Protein AF-A0AAU9J517-F1 (afdb_monomer)

InterPro domains:
  IPR036322 WD40-repeat-containing domain superfamily [SSF50978] (49-122)

pLDDT: mean 72.36, std 15.67, range [30.58, 91.31]

Solvent-accessible surface area (backbone atoms only — not comparable to full-atom values): 8923 Å² total; per-residue (Å²): 136,83,75,75,85,63,65,44,84,40,79,25,89,90,44,43,68,63,50,52,57,45,59,71,50,56,83,64,65,87,54,75,50,82,43,82,55,88,95,42,50,28,46,38,53,46,80,50,96,59,36,39,39,34,32,21,59,66,9,34,38,35,40,29,56,82,54,58,68,50,27,45,36,35,75,72,45,85,22,38,55,77,49,73,52,70,38,97,86,49,64,37,33,34,41,34,30,78,63,36,39,38,38,32,31,32,67,86,79,67,46,74,78,45,78,43,80,51,94,67,67,67,70,62,54,45,57,53,47,48,67,64,73,59,51,58,69,75,57,54,55,49,52,53,56,54,53,57,59,69,73,68,80,121

Organism: NCBI:txid1481888

Sequence (154 aa):
MFRGLKYKIVPMNQIIDSIERQRKMLLNEDISGIFNFGDDKLHKVFQMQSWLFLTSYNGSILIIKEKPENGLKIESHRNLIIGIKGNSKDPIFVSFSCDRKIICWNADNGNIYMILNHIHDLLSMLKLLMAQILLPQSLQKVKESICEKKTLDH

Radius of gyration: 17.57 Å; Cα contacts (8 Å, |Δi|>4): 247; chains: 1; bounding box: 29×41×62 Å

Mean predicted aligned error: 11.6 Å

Structure (mmCIF, N/CA/C/O backbone):
data_AF-A0AAU9J517-F1
#
_entry.id   AF-A0AAU9J517-F1
#
loop_
_atom_site.group_PDB
_atom_site.id
_atom_site.type_symbol
_atom_site.label_atom_id
_atom_site.label_alt_id
_atom_site.label_comp_id
_atom_site.label_asym_id
_atom_site.label_entity_id
_atom_site.label_seq_id
_atom_site.pdbx_PDB_ins_code
_atom_site.Cartn_x
_atom_site.Cartn_y
_atom_site.Cartn_z
_atom_site.occupancy
_atom_site.B_iso_or_equiv
_atom_site.auth_seq_id
_atom_site.auth_comp_id
_atom_site.auth_asym_id
_atom_site.auth_atom_id
_atom_site.pdbx_PDB_model_num
ATOM 1 N N . MET A 1 1 ? -1.110 -15.157 -16.950 1.00 30.58 1 MET A N 1
ATOM 2 C CA . MET A 1 1 ? -2.077 -15.687 -15.963 1.00 30.58 1 MET A CA 1
ATOM 3 C C . MET A 1 1 ? -2.113 -14.722 -14.780 1.00 30.58 1 MET A C 1
ATOM 5 O O . MET A 1 1 ? -1.197 -14.728 -13.965 1.00 30.58 1 MET A O 1
ATOM 9 N N . PHE A 1 2 ? -3.066 -13.786 -14.759 1.00 31.92 2 PHE A N 1
ATOM 10 C CA . PHE A 1 2 ? -3.175 -12.802 -13.679 1.00 31.92 2 PHE A CA 1
ATOM 11 C C . PHE A 1 2 ? -3.821 -13.483 -12.471 1.00 31.92 2 PHE A C 1
ATOM 13 O O . PHE A 1 2 ? -4.964 -13.924 -12.545 1.00 31.92 2 PHE A O 1
ATOM 20 N N . ARG A 1 3 ? -3.069 -13.621 -11.373 1.00 39.00 3 ARG A N 1
ATOM 21 C CA . ARG A 1 3 ? -3.663 -13.949 -10.073 1.00 39.00 3 ARG A CA 1
ATOM 22 C C . ARG A 1 3 ? -4.615 -12.803 -9.739 1.00 39.00 3 ARG A C 1
ATOM 24 O O . ARG A 1 3 ? -4.183 -11.654 -9.776 1.00 39.00 3 ARG A O 1
ATOM 31 N N . GLY A 1 4 ? -5.887 -13.121 -9.494 1.00 44.72 4 GLY A N 1
ATOM 32 C CA . GLY A 1 4 ? -6.894 -12.139 -9.099 1.00 44.72 4 GLY A CA 1
ATOM 33 C C . GLY A 1 4 ? -6.350 -11.250 -7.987 1.00 44.72 4 GLY A C 1
ATOM 34 O O . GLY A 1 4 ? -5.692 -11.747 -7.070 1.00 44.72 4 GLY A O 1
ATOM 35 N N . LEU A 1 5 ? -6.556 -9.942 -8.126 1.00 49.66 5 LEU A N 1
ATOM 36 C CA . LEU A 1 5 ? -6.165 -8.956 -7.128 1.00 49.66 5 LEU A CA 1
ATOM 37 C C . LEU A 1 5 ? -6.727 -9.380 -5.772 1.00 49.66 5 LEU A C 1
ATOM 39 O O . LEU A 1 5 ? -7.940 -9.455 -5.588 1.00 49.66 5 LEU A O 1
ATOM 43 N N . LYS A 1 6 ? -5.835 -9.703 -4.836 1.00 66.31 6 LYS A N 1
ATOM 44 C CA . LYS A 1 6 ? -6.205 -10.010 -3.460 1.00 66.31 6 LYS A CA 1
ATOM 45 C C . LYS A 1 6 ? -6.208 -8.702 -2.695 1.00 66.31 6 LYS A C 1
ATOM 47 O O . LYS A 1 6 ? -5.167 -8.253 -2.222 1.00 66.31 6 LYS A O 1
ATOM 52 N N . TYR A 1 7 ? -7.374 -8.079 -2.613 1.00 69.12 7 TYR A N 1
ATOM 53 C CA . TYR A 1 7 ? -7.605 -7.062 -1.605 1.00 69.12 7 TYR A CA 1
ATOM 54 C C . TYR A 1 7 ? -8.374 -7.671 -0.437 1.00 69.12 7 TYR A C 1
ATOM 56 O O . TYR A 1 7 ? -9.178 -8.591 -0.605 1.00 69.12 7 TYR A O 1
ATOM 64 N N . LYS A 1 8 ? -8.094 -7.184 0.767 1.00 78.69 8 LYS A N 1
ATOM 65 C CA . LYS A 1 8 ? -8.772 -7.617 1.989 1.00 78.69 8 LYS A CA 1
ATOM 66 C C . LYS A 1 8 ? -9.174 -6.384 2.782 1.00 78.69 8 LYS A C 1
ATOM 68 O O . LYS A 1 8 ? -8.346 -5.504 3.009 1.00 78.69 8 LYS A O 1
ATOM 73 N N . ILE A 1 9 ? -10.432 -6.340 3.212 1.00 76.44 9 ILE A N 1
ATOM 74 C CA . ILE A 1 9 ? -10.887 -5.375 4.215 1.00 76.44 9 ILE A CA 1
ATOM 75 C C . ILE A 1 9 ? -10.365 -5.853 5.568 1.00 76.44 9 ILE A C 1
ATOM 77 O O . ILE A 1 9 ? -10.535 -7.026 5.917 1.00 76.44 9 ILE A O 1
ATOM 81 N N . VAL A 1 10 ? -9.694 -4.973 6.305 1.00 70.69 10 VAL A N 1
ATOM 82 C CA . VAL A 1 10 ? -9.062 -5.324 7.577 1.00 70.69 10 VAL A CA 1
ATOM 83 C C . VAL A 1 10 ? -9.544 -4.378 8.685 1.00 70.69 10 VAL A C 1
ATOM 85 O O . VAL A 1 10 ? -9.491 -3.161 8.489 1.00 70.69 10 VAL A O 1
ATOM 88 N N . PRO A 1 11 ? -10.000 -4.911 9.837 1.00 71.50 11 PRO A N 1
ATOM 89 C CA . PRO A 1 11 ? -10.345 -4.098 10.999 1.00 71.50 11 PRO A CA 1
ATOM 90 C C . PRO A 1 11 ? -9.078 -3.494 11.615 1.00 71.50 11 PRO A C 1
ATOM 92 O O . PRO A 1 11 ? -8.047 -4.160 11.716 1.00 71.50 11 PRO A O 1
ATOM 95 N N . MET A 1 12 ? -9.146 -2.231 12.034 1.00 72.75 12 MET A N 1
ATOM 96 C CA . MET A 1 12 ? -7.947 -1.470 12.425 1.00 72.75 12 MET A CA 1
ATOM 97 C C . MET A 1 12 ? -7.785 -1.284 13.934 1.00 72.75 12 MET A C 1
ATOM 99 O O . MET A 1 12 ? -6.881 -0.575 14.366 1.00 72.75 12 MET A O 1
ATOM 103 N N . ASN A 1 13 ? -8.628 -1.919 14.743 1.00 71.56 13 ASN A N 1
ATOM 104 C CA . ASN A 1 13 ? -8.637 -1.833 16.207 1.00 71.56 13 ASN A CA 1
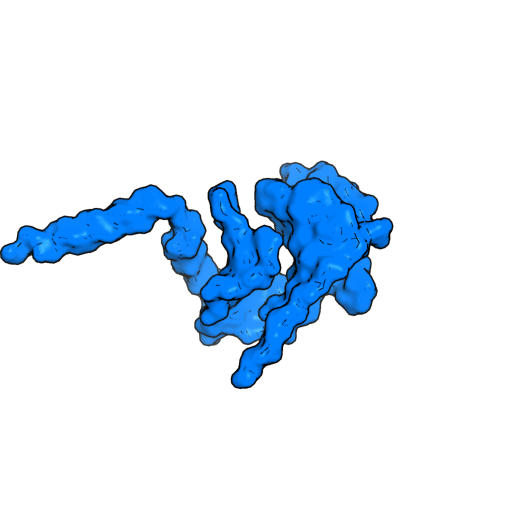ATOM 105 C C . ASN A 1 13 ? -7.254 -1.948 16.890 1.00 71.56 13 ASN A C 1
ATOM 107 O O . ASN A 1 13 ? -7.090 -1.419 17.981 1.00 71.56 13 ASN A O 1
ATOM 111 N N . GLN A 1 14 ? -6.257 -2.582 16.261 1.00 63.47 14 GLN A N 1
ATOM 112 C CA .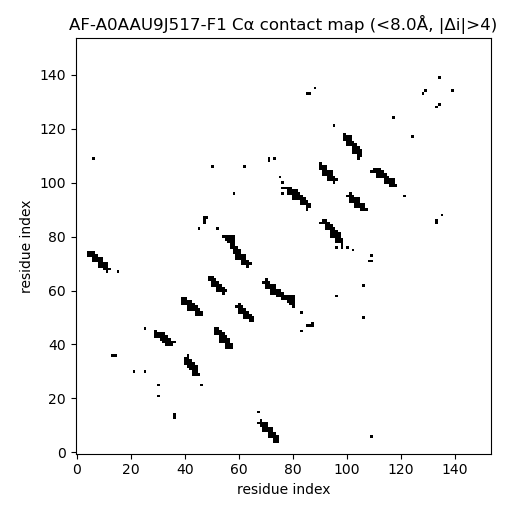 GLN A 1 14 ? -4.887 -2.691 16.789 1.00 63.47 14 GLN A CA 1
ATOM 113 C C . GLN A 1 14 ? -3.932 -1.541 16.404 1.00 63.47 14 GLN A C 1
ATOM 115 O O . GLN A 1 14 ? -2.871 -1.422 17.009 1.00 63.47 14 GLN A O 1
ATOM 120 N N . ILE A 1 15 ? -4.262 -0.711 15.406 1.00 69.94 15 ILE A N 1
ATOM 121 C CA . ILE A 1 15 ? -3.358 0.338 14.878 1.00 69.94 15 ILE A CA 1
ATOM 122 C C . ILE A 1 15 ? -3.992 1.732 14.902 1.00 69.94 15 ILE A C 1
ATOM 124 O O . ILE A 1 15 ? -3.275 2.717 14.750 1.00 69.94 15 ILE A O 1
ATOM 128 N N . ILE A 1 16 ? -5.303 1.851 15.145 1.00 73.44 16 ILE A N 1
ATOM 129 C CA . ILE A 1 16 ? -6.008 3.144 15.218 1.00 73.44 16 ILE A CA 1
ATOM 130 C C . ILE A 1 16 ? -5.261 4.136 16.108 1.00 73.44 16 ILE A C 1
ATOM 132 O O . ILE A 1 16 ? -4.911 5.211 15.636 1.00 73.44 16 ILE A O 1
ATOM 136 N N . ASP A 1 17 ? -4.906 3.748 17.332 1.00 71.00 17 ASP A N 1
ATOM 137 C CA . ASP A 1 17 ? -4.233 4.648 18.272 1.00 71.00 17 ASP A CA 1
ATOM 138 C C . ASP A 1 17 ? -2.857 5.107 17.772 1.00 71.00 17 ASP A C 1
ATOM 140 O O . ASP A 1 17 ? -2.495 6.277 17.911 1.00 71.00 17 ASP A O 1
ATOM 144 N N . SER A 1 18 ? -2.074 4.205 17.172 1.00 70.12 18 SER A N 1
ATOM 145 C CA . SER A 1 18 ? -0.766 4.536 16.594 1.00 70.12 18 SER A CA 1
ATOM 146 C C . SER A 1 18 ? -0.909 5.455 15.383 1.00 70.12 18 SER A C 1
ATOM 148 O O . SER A 1 18 ? -0.176 6.438 15.271 1.00 70.12 18 SER A O 1
ATOM 150 N N . ILE A 1 19 ? -1.878 5.173 14.509 1.00 69.94 19 ILE A N 1
ATOM 151 C CA . ILE A 1 19 ? -2.188 5.985 13.331 1.00 69.94 19 ILE A CA 1
ATOM 152 C C . ILE A 1 19 ? -2.699 7.360 13.743 1.00 69.94 19 ILE A C 1
ATOM 154 O O . ILE A 1 19 ? -2.261 8.351 13.174 1.00 69.94 19 ILE A O 1
ATOM 158 N N . GLU A 1 20 ? -3.583 7.462 14.730 1.00 74.12 20 GLU A N 1
ATOM 159 C CA . GLU A 1 20 ? -4.132 8.739 15.185 1.00 74.12 20 GLU A CA 1
ATOM 160 C C . GLU A 1 20 ? -3.084 9.601 15.885 1.00 74.12 20 GLU A C 1
ATOM 162 O O . GLU A 1 20 ? -3.028 10.812 15.645 1.00 74.12 20 GLU A O 1
ATOM 167 N N . ARG A 1 21 ? -2.202 8.994 16.693 1.00 70.25 21 ARG A N 1
ATOM 168 C CA . ARG A 1 21 ? -1.031 9.695 17.244 1.00 70.25 21 ARG A CA 1
ATOM 169 C C . ARG A 1 21 ? -0.160 10.259 16.125 1.00 70.25 21 ARG A C 1
ATOM 171 O O . ARG A 1 21 ? 0.234 11.420 16.198 1.00 70.25 21 ARG A O 1
ATOM 178 N N . GLN A 1 22 ? 0.088 9.480 15.074 1.00 67.50 22 GLN A N 1
ATOM 179 C CA . GLN A 1 22 ? 0.882 9.941 13.935 1.00 67.50 22 GLN A CA 1
ATOM 180 C C . GLN A 1 22 ? 0.148 10.941 13.047 1.00 67.50 22 GLN A C 1
ATOM 182 O O . GLN A 1 22 ? 0.767 11.886 12.586 1.00 67.50 22 GLN A O 1
ATOM 187 N N . ARG A 1 23 ? -1.168 10.822 12.866 1.00 65.88 23 ARG A N 1
ATOM 188 C CA . ARG A 1 23 ? -2.000 11.792 12.137 1.00 65.88 23 ARG A CA 1
ATOM 189 C C . ARG A 1 23 ? -1.956 13.169 12.790 1.00 65.88 23 ARG A C 1
ATOM 191 O O . ARG A 1 23 ? -1.939 14.171 12.087 1.00 65.88 23 ARG A O 1
ATOM 198 N N . LYS A 1 24 ? -1.884 13.221 14.123 1.00 66.75 24 LYS A N 1
ATOM 199 C CA . LYS A 1 24 ? -1.651 14.470 14.866 1.00 66.75 24 LYS A CA 1
ATOM 200 C C . LYS A 1 24 ? -0.230 15.019 14.670 1.00 66.75 24 LYS A C 1
ATOM 202 O O . LYS A 1 24 ? -0.052 16.228 14.732 1.00 66.75 24 LYS A O 1
ATOM 207 N N . MET A 1 25 ? 0.757 14.156 14.413 1.00 63.50 25 MET A N 1
ATOM 208 C CA . MET A 1 25 ? 2.147 14.542 14.114 1.00 63.50 25 MET A CA 1
ATOM 209 C C . MET A 1 25 ? 2.382 14.898 12.633 1.00 63.50 25 MET A C 1
ATOM 211 O O . MET A 1 25 ? 3.247 15.718 12.347 1.00 63.50 25 MET A O 1
ATOM 215 N N . LEU A 1 26 ? 1.582 14.352 11.708 1.00 55.00 26 LEU A N 1
ATOM 216 C CA . LEU A 1 26 ? 1.649 14.516 10.243 1.00 55.00 26 LEU A CA 1
ATOM 217 C C . LEU A 1 26 ? 1.388 15.952 9.744 1.00 55.00 26 LEU A C 1
ATOM 219 O O . LEU A 1 26 ? 1.441 16.203 8.544 1.00 55.00 26 LEU A O 1
ATOM 223 N N . LEU A 1 27 ? 1.162 16.912 10.646 1.00 54.53 27 LEU A N 1
ATOM 224 C CA . LEU A 1 27 ? 1.290 18.337 10.327 1.00 54.53 27 LEU A CA 1
ATOM 225 C C . 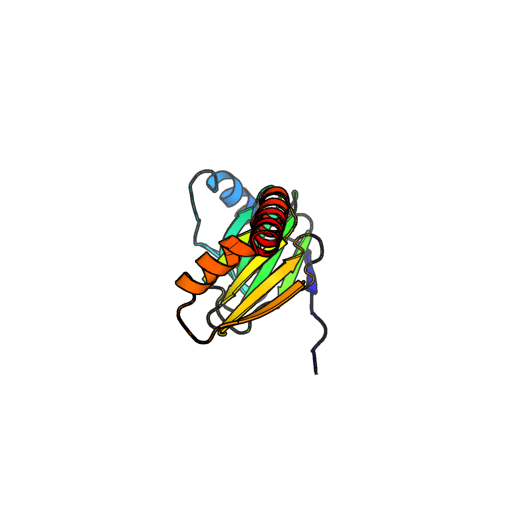LEU A 1 27 ? 2.745 18.734 10.000 1.00 54.53 27 LEU A C 1
ATOM 227 O O . LEU A 1 27 ? 2.942 19.764 9.364 1.00 54.53 27 LEU A O 1
ATOM 231 N N . ASN A 1 28 ? 3.735 17.908 10.366 1.00 43.62 28 ASN A N 1
ATOM 232 C CA . ASN A 1 28 ? 5.159 18.143 10.126 1.00 43.62 28 ASN A CA 1
ATOM 233 C C . ASN A 1 28 ? 5.823 16.924 9.440 1.00 43.62 28 ASN A C 1
ATOM 235 O O . ASN A 1 28 ? 6.335 16.046 10.123 1.00 43.62 28 ASN A O 1
ATOM 239 N N . GLU A 1 29 ? 5.817 16.911 8.101 1.00 52.12 29 GLU A N 1
ATOM 240 C CA . GLU A 1 29 ? 6.627 16.077 7.176 1.00 52.12 29 GLU A CA 1
ATOM 241 C C . GLU A 1 29 ? 6.614 14.528 7.309 1.00 52.12 29 GLU A C 1
ATOM 243 O O . GLU A 1 29 ? 6.081 13.948 8.249 1.00 52.12 29 GLU A O 1
ATOM 248 N N . ASP A 1 30 ? 7.141 13.846 6.273 1.00 54.09 30 ASP A N 1
ATOM 249 C CA . ASP A 1 30 ? 7.138 12.385 6.060 1.00 54.09 30 ASP A CA 1
ATOM 250 C C . ASP A 1 30 ? 7.653 11.608 7.288 1.00 54.09 30 ASP A C 1
ATOM 252 O O . ASP A 1 30 ? 8.855 11.534 7.554 1.00 54.09 30 ASP A O 1
ATOM 256 N N . ILE A 1 31 ? 6.745 10.956 8.017 1.00 57.53 31 ILE A N 1
ATOM 257 C CA . ILE A 1 31 ? 7.108 10.157 9.188 1.00 57.53 31 ILE A CA 1
ATOM 258 C C . ILE A 1 31 ? 7.450 8.732 8.743 1.00 57.53 31 ILE A C 1
ATOM 260 O O . ILE A 1 31 ? 6.586 7.936 8.365 1.00 57.53 31 ILE A O 1
ATOM 264 N N . SER A 1 32 ? 8.732 8.379 8.824 1.00 61.50 32 SER A N 1
ATOM 265 C CA . SER A 1 32 ? 9.173 6.985 8.767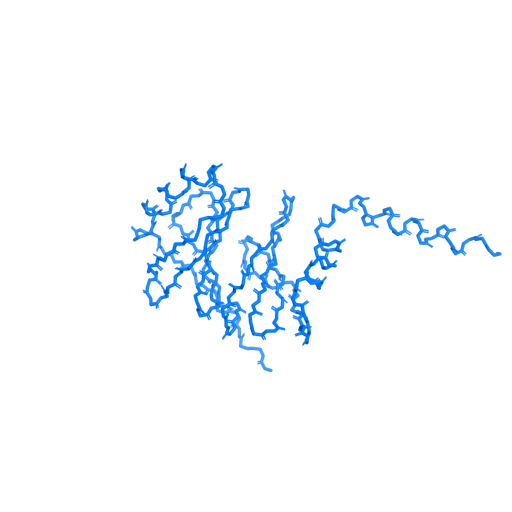 1.00 61.50 32 SER A CA 1
ATOM 266 C C . SER A 1 32 ? 8.997 6.333 10.139 1.00 61.50 32 SER A C 1
ATOM 268 O O . SER A 1 32 ? 9.509 6.840 11.138 1.00 61.50 32 SER A O 1
ATOM 270 N N . GLY A 1 33 ? 8.303 5.201 10.198 1.00 64.94 33 GLY A N 1
ATOM 271 C CA . GLY A 1 33 ? 8.038 4.471 11.435 1.00 64.94 33 GLY A CA 1
ATOM 272 C C . GLY A 1 33 ? 7.685 3.022 11.131 1.00 64.94 33 GLY A C 1
ATOM 273 O O . GLY A 1 33 ? 7.102 2.740 10.086 1.00 64.94 33 GLY A O 1
ATOM 274 N N . ILE A 1 34 ? 8.072 2.102 12.019 1.00 66.44 34 ILE A N 1
ATOM 275 C CA . ILE A 1 34 ? 7.772 0.678 11.857 1.00 66.44 34 ILE A CA 1
ATOM 276 C C . ILE A 1 34 ? 6.518 0.333 12.662 1.00 66.44 34 ILE A C 1
ATOM 278 O O . ILE A 1 34 ? 6.509 0.494 13.881 1.00 66.44 34 ILE A O 1
ATOM 282 N N . PHE A 1 35 ? 5.485 -0.182 11.993 1.00 69.56 35 PHE A N 1
ATOM 283 C CA . PHE A 1 35 ? 4.255 -0.667 12.628 1.00 69.56 35 PHE A CA 1
ATOM 284 C C . PHE A 1 35 ? 4.034 -2.126 12.272 1.00 69.56 35 PHE A C 1
ATOM 286 O O . PHE A 1 35 ? 4.199 -2.518 11.119 1.00 69.56 35 PHE A O 1
ATOM 293 N N . ASN A 1 36 ? 3.621 -2.924 13.247 1.00 71.12 36 ASN A N 1
ATOM 294 C CA . ASN A 1 36 ? 3.192 -4.290 12.984 1.00 71.12 36 ASN A CA 1
ATOM 295 C C . ASN A 1 36 ? 1.695 -4.279 12.656 1.00 71.12 36 ASN A C 1
ATOM 297 O O . ASN A 1 36 ? 0.912 -3.706 13.412 1.00 71.12 36 ASN A O 1
ATOM 301 N N . PHE A 1 37 ? 1.305 -4.910 11.550 1.00 66.94 37 PHE A N 1
ATOM 302 C CA . PHE A 1 37 ? -0.087 -5.091 11.141 1.00 66.94 37 PHE A CA 1
ATOM 303 C C . PHE A 1 37 ? -0.335 -6.518 10.669 1.00 66.94 37 PHE A C 1
ATOM 305 O O . PHE A 1 37 ? -0.025 -6.880 9.530 1.00 66.94 37 PHE A O 1
ATOM 312 N N . GLY A 1 38 ? -0.900 -7.339 11.556 1.00 73.81 38 GLY A N 1
ATOM 313 C CA . GLY A 1 38 ? -0.886 -8.787 11.362 1.00 73.81 38 GLY A CA 1
ATOM 314 C C . GLY A 1 38 ? 0.559 -9.268 11.213 1.00 73.81 38 GLY A C 1
ATOM 315 O O . GLY A 1 38 ? 1.405 -8.927 12.037 1.00 73.81 38 GLY A O 1
ATOM 316 N N . ASP A 1 39 ? 0.844 -9.981 10.125 1.00 75.12 39 ASP A N 1
ATOM 317 C CA . ASP A 1 39 ? 2.187 -10.488 9.807 1.00 75.12 39 ASP A CA 1
ATOM 318 C C . ASP A 1 39 ? 3.074 -9.472 9.059 1.00 75.12 39 ASP A C 1
ATOM 320 O O . ASP A 1 39 ? 4.251 -9.738 8.799 1.00 75.12 39 ASP A O 1
ATOM 324 N N . ASP A 1 40 ? 2.535 -8.302 8.699 1.00 76.62 40 ASP A N 1
ATOM 325 C CA . ASP A 1 40 ? 3.267 -7.297 7.931 1.00 76.62 40 ASP A CA 1
ATOM 326 C C . ASP A 1 40 ? 3.929 -6.253 8.827 1.00 76.62 40 ASP A C 1
ATOM 328 O O . ASP A 1 40 ? 3.348 -5.751 9.789 1.00 76.62 40 ASP A O 1
ATOM 332 N N . LYS A 1 41 ? 5.134 -5.846 8.425 1.00 83.38 41 LYS A N 1
ATOM 333 C CA . LYS A 1 41 ? 5.818 -4.668 8.962 1.00 83.38 41 LYS A CA 1
ATOM 334 C C . LYS A 1 41 ? 5.627 -3.502 8.001 1.00 83.38 41 LYS A C 1
ATOM 336 O O . LYS A 1 41 ? 6.197 -3.503 6.906 1.00 83.38 41 LYS A O 1
ATOM 341 N N . LEU A 1 42 ? 4.811 -2.537 8.407 1.00 83.56 42 LEU A N 1
ATOM 342 C CA . LEU A 1 42 ? 4.620 -1.251 7.743 1.00 83.56 42 LEU A CA 1
ATOM 343 C C . LEU A 1 42 ? 5.812 -0.343 8.064 1.00 83.56 42 LEU A C 1
ATOM 345 O O . LEU A 1 42 ? 6.292 -0.384 9.191 1.00 83.56 42 LEU A O 1
ATOM 349 N N . HIS A 1 43 ? 6.303 0.441 7.104 1.00 83.12 43 HIS A N 1
ATOM 350 C CA . HIS A 1 43 ? 7.546 1.223 7.244 1.00 83.12 43 HIS A CA 1
ATOM 351 C C . HIS A 1 43 ? 7.439 2.698 6.859 1.00 83.12 43 HIS A C 1
ATOM 353 O O . HIS A 1 43 ? 8.313 3.489 7.220 1.00 83.12 43 HIS A O 1
ATOM 359 N N . LYS A 1 44 ? 6.402 3.082 6.112 1.00 83.69 44 LYS A N 1
ATOM 360 C CA . LYS A 1 44 ? 6.134 4.481 5.758 1.00 83.69 44 LYS A CA 1
ATOM 361 C C . LYS A 1 44 ? 4.648 4.771 5.789 1.00 83.69 44 LYS A C 1
ATOM 363 O O . LYS A 1 44 ? 3.833 3.900 5.475 1.00 83.69 44 LYS A O 1
ATOM 368 N N . VAL A 1 45 ? 4.344 6.018 6.120 1.00 84.06 45 VAL A N 1
ATOM 369 C CA . VAL A 1 45 ? 3.001 6.582 6.125 1.00 84.06 45 VAL A CA 1
ATOM 370 C C . VAL A 1 45 ? 2.965 7.741 5.134 1.00 84.06 45 VAL A C 1
ATOM 372 O O . VAL A 1 45 ? 3.826 8.610 5.185 1.00 84.06 45 VAL A O 1
ATOM 375 N N . PHE A 1 46 ? 1.969 7.768 4.254 1.00 83.44 46 PHE A N 1
ATOM 376 C CA . PHE A 1 46 ? 1.722 8.881 3.339 1.00 83.44 46 PHE A CA 1
ATOM 377 C C . PHE A 1 46 ? 0.292 9.371 3.520 1.00 83.44 46 PHE A C 1
ATOM 379 O O . PHE A 1 46 ? -0.640 8.568 3.511 1.00 83.44 46 PHE A O 1
ATOM 386 N N . GLN A 1 47 ? 0.100 10.681 3.640 1.00 83.19 47 GLN A N 1
ATOM 387 C CA . GLN A 1 47 ? -1.231 11.277 3.677 1.00 83.19 47 GLN A CA 1
ATOM 388 C C . GLN A 1 47 ? -1.530 12.003 2.365 1.00 83.19 47 GLN A C 1
ATOM 390 O O . GLN A 1 47 ? -0.719 12.777 1.858 1.00 83.19 47 GLN A O 1
ATOM 395 N N . MET A 1 48 ? -2.727 11.780 1.833 1.00 81.06 48 MET A N 1
ATOM 396 C CA . MET A 1 48 ? -3.272 12.515 0.697 1.00 81.06 48 MET A CA 1
ATOM 397 C C . MET A 1 48 ? -4.723 12.853 1.006 1.00 81.06 48 MET A C 1
ATOM 399 O O . MET A 1 48 ? -5.564 11.964 1.019 1.00 81.06 48 MET A O 1
ATOM 403 N N . GLN A 1 49 ? -5.035 14.130 1.225 1.00 82.31 49 GLN A N 1
ATOM 404 C CA . GLN A 1 49 ? -6.392 14.567 1.573 1.00 82.31 49 GLN A CA 1
ATOM 405 C C . GLN A 1 49 ? -6.972 13.746 2.747 1.00 82.31 49 GLN A C 1
ATOM 407 O O . GLN A 1 49 ? -6.430 13.779 3.855 1.00 82.31 49 GLN A O 1
ATOM 412 N N . SER A 1 50 ? -8.055 13.005 2.495 1.00 83.94 50 SER A N 1
ATOM 413 C CA . SER A 1 50 ? -8.734 12.109 3.430 1.00 83.94 50 SER A CA 1
ATOM 414 C C . SER A 1 50 ? -8.166 10.687 3.462 1.00 83.94 50 SER A C 1
ATOM 416 O O . SER A 1 50 ? -8.632 9.887 4.271 1.00 83.94 50 SER A O 1
ATOM 418 N N . TRP A 1 51 ? -7.203 10.351 2.601 1.00 86.56 51 TRP A N 1
ATOM 419 C CA . TRP A 1 51 ? -6.578 9.033 2.542 1.00 86.56 51 TRP A CA 1
ATOM 420 C C . TRP A 1 51 ? -5.250 8.989 3.295 1.00 86.56 51 TRP A C 1
ATOM 422 O O . TRP A 1 51 ? -4.417 9.893 3.193 1.00 86.56 51 TRP A O 1
ATOM 432 N N . LEU A 1 52 ? -5.039 7.885 4.002 1.00 87.31 52 LEU A N 1
ATOM 433 C CA . LEU A 1 52 ? -3.762 7.488 4.571 1.00 87.31 52 LEU A CA 1
ATOM 434 C C . LEU A 1 52 ? -3.299 6.203 3.888 1.00 87.31 52 LEU A C 1
ATOM 436 O O . LEU A 1 52 ? -4.062 5.243 3.783 1.00 87.31 52 LEU A O 1
ATOM 440 N N . PHE A 1 53 ? -2.047 6.183 3.455 1.00 88.38 53 PHE A N 1
ATOM 441 C CA . PHE A 1 53 ? -1.399 5.026 2.861 1.00 88.38 53 PHE A CA 1
ATOM 442 C C . PHE A 1 53 ? -0.277 4.557 3.769 1.00 88.38 53 PHE A C 1
ATOM 444 O O . PHE A 1 53 ? 0.606 5.332 4.129 1.00 88.38 53 PHE A O 1
ATOM 451 N N . LEU A 1 54 ? -0.284 3.276 4.102 1.00 88.25 54 LEU A N 1
ATOM 452 C CA . LEU A 1 54 ? 0.771 2.634 4.867 1.00 88.25 54 LEU A CA 1
ATOM 453 C C . LEU A 1 54 ? 1.417 1.578 3.984 1.00 88.25 54 LEU A C 1
ATOM 455 O O . LEU A 1 54 ? 0.736 0.674 3.501 1.00 88.25 54 LEU A O 1
ATOM 459 N N . THR A 1 55 ? 2.718 1.688 3.750 1.00 90.00 55 THR A N 1
ATOM 460 C CA . THR A 1 55 ? 3.446 0.716 2.924 1.00 90.00 55 THR A CA 1
ATOM 461 C C . THR A 1 55 ? 4.180 -0.273 3.799 1.00 90.00 55 THR A C 1
ATOM 463 O O . THR A 1 55 ? 4.720 0.127 4.828 1.00 90.00 55 THR A O 1
ATOM 466 N N . SER A 1 56 ? 4.255 -1.530 3.372 1.00 89.19 56 SER A N 1
ATOM 467 C CA . SER A 1 56 ? 5.061 -2.558 4.029 1.00 89.19 56 SER A CA 1
ATOM 468 C C . SER A 1 56 ? 6.375 -2.845 3.305 1.00 89.19 56 SER A C 1
ATOM 470 O O . SER A 1 56 ? 6.534 -2.597 2.103 1.00 89.19 56 SER A O 1
ATOM 472 N N . TYR A 1 57 ? 7.299 -3.478 4.032 1.00 85.62 57 TYR A N 1
ATOM 473 C CA . TYR A 1 57 ? 8.546 -3.991 3.461 1.00 85.62 57 TYR A CA 1
ATOM 474 C C . TYR A 1 57 ? 8.324 -5.073 2.393 1.00 85.62 57 TYR A C 1
ATOM 476 O O . TYR A 1 57 ? 9.157 -5.227 1.504 1.00 85.62 57 TYR A O 1
ATOM 484 N N . ASN A 1 58 ? 7.207 -5.808 2.454 1.00 87.56 58 ASN A N 1
ATOM 485 C CA . ASN A 1 58 ? 6.893 -6.878 1.501 1.00 87.56 58 ASN A CA 1
ATOM 486 C C . ASN A 1 58 ? 6.105 -6.414 0.266 1.00 87.56 58 ASN A C 1
ATOM 488 O O . ASN A 1 58 ? 5.731 -7.247 -0.553 1.00 87.56 58 ASN A O 1
ATOM 492 N N . GLY A 1 59 ? 5.875 -5.107 0.112 1.00 89.38 59 GLY A N 1
ATOM 493 C CA . GLY A 1 59 ? 5.203 -4.562 -1.065 1.00 89.38 59 GLY A CA 1
ATOM 494 C C . GLY A 1 59 ? 3.676 -4.536 -0.980 1.00 89.38 59 GLY A C 1
ATOM 495 O O . GLY A 1 59 ? 3.000 -4.411 -2.000 1.00 89.38 59 GLY A O 1
ATOM 496 N N . SER A 1 60 ? 3.106 -4.617 0.216 1.00 90.75 60 SER A N 1
ATOM 497 C CA . SER A 1 60 ? 1.682 -4.363 0.445 1.00 90.75 60 SER A CA 1
ATOM 498 C C . SER A 1 60 ? 1.434 -2.882 0.738 1.00 90.75 60 SER A C 1
ATOM 500 O O . SER A 1 60 ? 2.302 -2.181 1.269 1.00 90.75 60 SER A O 1
ATOM 502 N N . ILE A 1 61 ? 0.235 -2.409 0.406 1.00 91.31 61 ILE A N 1
ATOM 503 C CA . ILE A 1 61 ? -0.246 -1.072 0.767 1.00 91.31 61 ILE A CA 1
ATOM 504 C C . ILE A 1 61 ? -1.542 -1.243 1.543 1.00 91.31 61 ILE A C 1
ATOM 506 O O . ILE A 1 61 ? -2.418 -2.007 1.146 1.00 91.31 61 ILE A O 1
ATOM 510 N N . LEU A 1 62 ? -1.668 -0.527 2.648 1.00 90.19 62 LEU A N 1
ATOM 511 C CA . LEU A 1 62 ? -2.907 -0.393 3.391 1.00 90.19 62 LEU A CA 1
ATOM 512 C C . LEU A 1 62 ? -3.438 1.024 3.188 1.00 90.19 62 LEU A C 1
ATOM 514 O O . LEU A 1 62 ? -2.744 1.994 3.484 1.00 90.19 62 LEU A O 1
ATOM 518 N N . ILE A 1 63 ? -4.650 1.124 2.654 1.00 89.38 63 ILE A N 1
ATOM 519 C CA . ILE A 1 63 ? -5.340 2.379 2.357 1.00 89.38 63 ILE A CA 1
ATOM 520 C C . ILE A 1 63 ? -6.435 2.587 3.399 1.00 89.38 63 ILE A C 1
ATOM 522 O O . ILE A 1 63 ? -7.215 1.676 3.673 1.00 89.38 63 ILE A O 1
ATOM 526 N N . ILE A 1 64 ? -6.515 3.783 3.966 1.00 87.12 64 ILE A N 1
ATOM 527 C CA . ILE A 1 64 ? -7.514 4.151 4.973 1.00 87.12 64 ILE A CA 1
ATOM 528 C C . ILE A 1 64 ? -8.145 5.471 4.550 1.00 87.12 64 ILE A C 1
ATOM 530 O O . ILE A 1 64 ? -7.413 6.407 4.243 1.00 87.12 64 ILE A O 1
ATOM 534 N N . LYS A 1 65 ? -9.476 5.571 4.553 1.00 85.19 65 LYS A N 1
ATOM 535 C CA . LYS A 1 65 ? -10.208 6.790 4.178 1.00 85.19 65 LYS A CA 1
ATOM 536 C C . LYS A 1 65 ? -10.960 7.353 5.383 1.00 85.19 65 LYS A C 1
ATOM 538 O O . LYS A 1 65 ? -11.748 6.639 5.986 1.00 85.19 65 LYS A O 1
ATOM 543 N N . GLU A 1 66 ? -10.736 8.631 5.693 1.00 74.75 66 GLU A N 1
ATOM 544 C CA . GLU A 1 66 ? -11.401 9.450 6.727 1.00 74.75 66 GLU A CA 1
ATOM 545 C C . GLU A 1 66 ? -11.310 8.924 8.167 1.00 74.75 66 GLU A C 1
ATOM 547 O O . GLU A 1 66 ? -10.628 9.544 8.997 1.00 74.75 66 GLU A O 1
ATOM 552 N N . LYS A 1 67 ? -11.994 7.807 8.454 1.00 64.75 67 LYS A N 1
ATOM 553 C CA . LYS A 1 67 ? -12.041 7.126 9.746 1.00 64.75 67 LYS A CA 1
ATOM 554 C C . LYS A 1 67 ? -11.436 5.728 9.627 1.00 64.75 67 LYS A C 1
ATOM 556 O O . LYS A 1 67 ? -11.797 4.972 8.727 1.00 64.75 67 LYS A O 1
ATOM 561 N N . PRO A 1 68 ? -10.550 5.342 10.550 1.00 63.41 68 PRO A N 1
ATOM 562 C CA . PRO A 1 68 ? -9.816 4.092 10.466 1.00 63.41 68 PRO A CA 1
ATOM 563 C C . PRO A 1 68 ? -10.658 2.874 10.858 1.00 63.41 68 PRO A C 1
ATOM 565 O O . PRO A 1 68 ? -10.109 1.898 11.315 1.00 63.41 68 PRO A O 1
ATOM 568 N N . GLU A 1 69 ? -11.978 2.876 10.711 1.00 69.62 69 GLU A N 1
ATOM 569 C CA . GLU A 1 69 ? -12.815 1.746 11.146 1.00 69.62 69 GLU A CA 1
ATOM 570 C C . GLU A 1 69 ? -12.469 0.479 10.349 1.00 69.62 69 GLU A C 1
ATOM 572 O O . GLU A 1 69 ? -12.363 -0.615 10.903 1.00 69.62 69 GLU A O 1
ATOM 577 N N . ASN A 1 70 ? -12.194 0.669 9.055 1.00 73.38 70 ASN A N 1
ATOM 578 C CA . ASN A 1 70 ? -11.775 -0.365 8.123 1.00 73.38 70 ASN A CA 1
ATOM 579 C C . ASN A 1 70 ? -10.688 0.171 7.183 1.00 73.38 70 ASN A C 1
ATOM 581 O O . ASN A 1 70 ? -10.787 1.289 6.674 1.00 73.38 70 ASN A O 1
ATOM 585 N N . GLY A 1 71 ? -9.664 -0.644 6.932 1.00 83.69 71 GLY A N 1
ATOM 586 C CA . GLY A 1 71 ? -8.636 -0.380 5.929 1.00 83.69 71 GLY A CA 1
ATOM 587 C C . GLY A 1 71 ? -8.730 -1.349 4.752 1.00 83.69 71 GLY A C 1
ATOM 588 O O . GLY A 1 71 ? -9.129 -2.505 4.908 1.00 83.69 71 GLY A O 1
ATOM 589 N N . LEU A 1 72 ? -8.335 -0.887 3.570 1.00 87.62 72 LEU A N 1
ATOM 590 C CA . LEU A 1 72 ? -8.190 -1.708 2.376 1.00 87.62 72 LEU A CA 1
ATOM 591 C C . LEU A 1 72 ? -6.726 -2.121 2.223 1.00 87.62 72 LEU A C 1
ATOM 593 O O . LEU A 1 72 ? -5.877 -1.302 1.872 1.00 87.62 72 LEU A O 1
ATOM 597 N N . LYS A 1 73 ? -6.423 -3.394 2.480 1.00 88.31 73 LYS A N 1
ATOM 598 C CA . LYS A 1 73 ? -5.097 -3.960 2.218 1.00 88.31 73 LYS A CA 1
ATOM 599 C C . LYS A 1 73 ? -5.032 -4.457 0.779 1.00 88.31 73 LYS A C 1
ATOM 601 O O . LYS A 1 73 ? -5.848 -5.295 0.397 1.00 88.31 73 LYS A O 1
ATOM 606 N N . ILE A 1 74 ? -4.040 -3.994 0.025 1.00 90.31 74 ILE A N 1
ATOM 607 C CA . ILE A 1 74 ? -3.738 -4.432 -1.340 1.00 90.31 74 ILE A CA 1
ATOM 608 C C . ILE A 1 74 ? -2.326 -5.027 -1.421 1.00 90.31 74 ILE A C 1
ATOM 610 O O . ILE A 1 74 ? -1.349 -4.439 -0.953 1.00 90.31 74 ILE A O 1
ATOM 614 N N . GLU A 1 75 ? -2.209 -6.202 -2.037 1.00 90.00 75 GLU A N 1
ATOM 615 C CA . GLU A 1 75 ? -0.919 -6.792 -2.413 1.00 90.00 75 GLU A CA 1
ATOM 616 C C . GLU A 1 75 ? -0.451 -6.152 -3.728 1.00 90.00 75 GLU A C 1
ATOM 618 O O . GLU A 1 75 ? -0.945 -6.489 -4.806 1.00 90.00 75 GLU A O 1
ATOM 623 N N . SER A 1 76 ? 0.461 -5.181 -3.638 1.00 86.44 76 SER A N 1
ATOM 624 C CA . SER A 1 76 ? 0.779 -4.294 -4.766 1.00 86.44 76 SER A CA 1
ATOM 625 C C . SER A 1 76 ? 2.054 -4.685 -5.517 1.00 86.44 76 SER A C 1
ATOM 627 O O . SER A 1 76 ? 2.048 -4.850 -6.736 1.00 86.44 76 SER A O 1
ATOM 629 N N . HIS A 1 77 ? 3.145 -4.879 -4.786 1.00 89.31 77 HIS A N 1
ATOM 630 C CA . HIS A 1 77 ? 4.493 -5.057 -5.303 1.00 89.31 77 HIS A CA 1
ATOM 631 C C . HIS A 1 77 ? 5.126 -6.314 -4.715 1.00 89.31 77 HIS A C 1
ATOM 633 O O . HIS A 1 77 ? 4.720 -6.807 -3.667 1.00 89.31 77 HIS A O 1
ATOM 639 N N . ARG A 1 78 ? 6.146 -6.844 -5.394 1.00 90.62 78 ARG A N 1
ATOM 640 C CA . ARG A 1 78 ? 6.911 -8.013 -4.913 1.00 90.62 78 ARG A CA 1
ATOM 641 C C . ARG A 1 78 ? 8.115 -7.635 -4.052 1.00 90.62 78 ARG A C 1
ATOM 643 O O . ARG A 1 78 ? 8.891 -8.508 -3.677 1.00 90.62 78 ARG A O 1
ATOM 650 N N . ASN A 1 79 ? 8.327 -6.343 -3.830 1.00 88.62 79 ASN A N 1
ATOM 651 C CA . ASN A 1 79 ? 9.477 -5.811 -3.116 1.00 88.62 79 ASN A CA 1
ATOM 652 C C . ASN A 1 79 ? 9.116 -4.470 -2.460 1.00 88.62 79 ASN A C 1
ATOM 654 O O . ASN A 1 79 ? 8.035 -3.917 -2.697 1.00 88.62 79 ASN A O 1
ATOM 658 N N . LEU A 1 80 ? 10.056 -3.935 -1.684 1.00 87.06 80 LEU A N 1
ATOM 659 C CA . LEU A 1 80 ? 9.962 -2.676 -0.963 1.00 87.06 80 LEU A CA 1
ATOM 660 C C . LEU A 1 80 ? 9.392 -1.551 -1.830 1.00 87.06 80 LEU A C 1
ATOM 662 O O . LEU A 1 80 ? 9.948 -1.206 -2.876 1.00 87.06 80 LEU A O 1
ATOM 666 N N . ILE A 1 81 ? 8.307 -0.949 -1.352 1.00 89.62 81 ILE A N 1
ATOM 667 C CA . ILE A 1 81 ? 7.755 0.270 -1.937 1.00 89.62 81 ILE A CA 1
ATOM 668 C C . ILE A 1 81 ? 8.638 1.431 -1.496 1.00 89.62 81 ILE A C 1
ATOM 670 O O . ILE A 1 81 ? 8.786 1.714 -0.302 1.00 89.62 81 ILE A O 1
ATOM 674 N N . ILE A 1 82 ? 9.246 2.087 -2.478 1.00 85.69 82 ILE A N 1
ATOM 675 C CA . ILE A 1 82 ? 10.126 3.232 -2.259 1.00 85.69 82 ILE A CA 1
ATOM 676 C C . ILE A 1 82 ? 9.285 4.468 -1.946 1.00 85.69 82 ILE A C 1
ATOM 678 O O . ILE A 1 82 ? 9.648 5.245 -1.055 1.00 85.69 82 ILE A O 1
ATOM 682 N N . GLY A 1 83 ? 8.143 4.622 -2.618 1.00 84.12 83 GLY A N 1
ATOM 683 C CA . GLY A 1 83 ? 7.223 5.710 -2.336 1.00 84.12 83 GLY A CA 1
ATOM 684 C C . GLY A 1 83 ? 5.856 5.576 -2.990 1.00 84.12 83 GLY A C 1
ATOM 685 O O . GLY A 1 83 ? 5.595 4.690 -3.811 1.00 84.12 83 GLY A O 1
ATOM 686 N N . ILE A 1 84 ? 4.989 6.495 -2.575 1.00 87.44 84 ILE A N 1
ATOM 687 C CA . ILE A 1 84 ? 3.641 6.690 -3.088 1.00 87.44 84 ILE A CA 1
ATOM 688 C C . ILE A 1 84 ? 3.483 8.162 -3.448 1.00 87.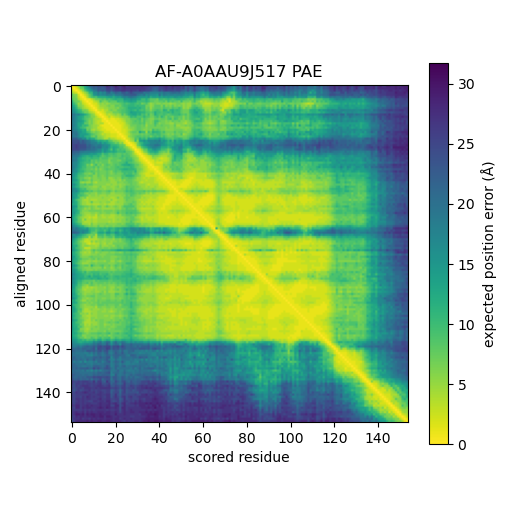44 84 ILE A C 1
ATOM 690 O O . ILE A 1 84 ? 3.962 9.046 -2.736 1.00 87.44 84 ILE A O 1
ATOM 694 N N . LYS A 1 85 ? 2.800 8.432 -4.557 1.00 86.19 85 LYS A N 1
ATOM 695 C CA . LYS A 1 85 ? 2.396 9.784 -4.927 1.00 86.19 85 LYS A CA 1
ATOM 696 C C . LYS A 1 85 ? 0.941 9.797 -5.354 1.00 86.19 85 LYS A C 1
ATOM 698 O O . LYS A 1 85 ? 0.524 8.991 -6.176 1.00 86.19 85 LYS A O 1
ATOM 703 N N . GLY A 1 86 ? 0.190 10.731 -4.805 1.00 84.25 86 GLY A N 1
ATOM 704 C CA . GLY A 1 86 ? -1.229 10.876 -5.056 1.00 84.25 86 GLY A CA 1
ATOM 705 C C . GLY A 1 86 ? -1.596 12.049 -5.962 1.00 84.25 86 GLY A C 1
ATOM 706 O O . GLY A 1 86 ? -0.839 13.018 -6.061 1.00 84.25 86 GLY A O 1
ATOM 707 N N . ASN A 1 87 ? -2.766 11.967 -6.593 1.00 81.75 87 ASN A N 1
ATOM 708 C CA . ASN A 1 87 ? -3.457 13.094 -7.210 1.00 81.75 87 ASN A CA 1
ATOM 709 C C . ASN A 1 87 ? -4.329 13.777 -6.148 1.00 81.75 87 ASN A C 1
ATOM 711 O O . ASN A 1 87 ? -5.133 13.132 -5.491 1.00 81.75 87 ASN A O 1
ATOM 715 N N . SER A 1 88 ? -4.189 15.090 -5.973 1.00 75.06 88 SER A N 1
ATOM 716 C CA . SER A 1 88 ? -4.981 15.844 -4.995 1.00 75.06 88 SER A CA 1
ATOM 717 C C . SER A 1 88 ? -6.402 16.180 -5.461 1.00 75.06 88 SER A C 1
ATOM 719 O O . SER A 1 88 ? -7.112 16.876 -4.747 1.00 75.06 88 SER A O 1
ATOM 721 N N . LYS A 1 89 ? -6.822 15.773 -6.661 1.00 77.38 89 LYS A N 1
ATOM 722 C CA . LYS A 1 89 ? -8.171 16.040 -7.191 1.00 77.38 89 LYS A CA 1
ATOM 723 C C . LYS A 1 89 ? -8.990 14.779 -7.414 1.00 77.38 89 LYS A C 1
ATOM 725 O O . LYS A 1 89 ? -10.201 14.811 -7.241 1.00 77.38 89 LYS A O 1
ATOM 730 N N . ASP A 1 90 ? -8.318 13.695 -7.770 1.00 82.88 90 ASP A N 1
ATOM 731 C CA . ASP A 1 90 ? -8.940 12.426 -8.122 1.00 82.88 90 ASP A CA 1
ATOM 732 C C . ASP A 1 90 ? -8.469 11.342 -7.148 1.00 82.88 90 ASP A C 1
ATOM 734 O O . ASP A 1 90 ? -7.339 11.427 -6.659 1.00 82.88 90 ASP A O 1
ATOM 738 N N . PRO A 1 91 ? -9.261 10.284 -6.901 1.00 87.06 91 PRO A N 1
ATOM 739 C CA . PRO A 1 91 ? -8.863 9.150 -6.069 1.00 87.06 91 PRO A CA 1
ATOM 740 C C . PRO A 1 91 ? -7.865 8.265 -6.830 1.00 87.06 91 PRO A C 1
ATOM 742 O O . PRO A 1 91 ? -8.089 7.075 -7.028 1.00 87.06 91 PRO A O 1
ATOM 745 N N . ILE A 1 92 ? -6.775 8.849 -7.323 1.00 88.00 92 ILE A N 1
ATOM 746 C CA . ILE A 1 92 ? -5.740 8.190 -8.109 1.00 88.00 92 ILE A CA 1
ATOM 747 C C . ILE A 1 92 ? -4.421 8.358 -7.381 1.00 88.00 92 ILE A C 1
ATOM 749 O O . ILE A 1 92 ? -4.031 9.466 -7.012 1.00 88.00 92 ILE A O 1
ATOM 753 N N . PHE A 1 93 ? -3.701 7.259 -7.217 1.00 88.94 93 PHE A N 1
ATOM 754 C CA . PHE A 1 93 ? -2.342 7.308 -6.706 1.00 88.94 93 PHE A CA 1
ATOM 755 C C . PHE A 1 93 ? -1.448 6.326 -7.444 1.00 88.94 93 PHE A C 1
ATOM 757 O O . PHE A 1 93 ? -1.897 5.376 -8.084 1.00 88.94 93 PHE A O 1
ATOM 764 N N . VAL A 1 94 ? -0.154 6.579 -7.346 1.00 90.00 94 VAL A N 1
ATOM 765 C CA . VAL A 1 94 ? 0.896 5.787 -7.955 1.00 90.00 94 VAL A CA 1
ATOM 766 C C . VAL A 1 94 ? 1.806 5.262 -6.858 1.00 90.00 94 VAL A C 1
ATOM 768 O O . VAL A 1 94 ? 2.250 6.025 -6.001 1.00 90.00 94 VAL A O 1
ATOM 771 N N . SER A 1 95 ? 2.111 3.971 -6.905 1.00 89.62 95 SER A N 1
ATOM 772 C CA . SER A 1 95 ? 3.136 3.338 -6.078 1.00 89.62 95 SER A CA 1
ATOM 773 C C . SER A 1 95 ? 4.310 2.892 -6.939 1.00 89.62 95 SER A C 1
ATOM 775 O O . SER A 1 95 ? 4.139 2.513 -8.101 1.00 89.62 95 SER A O 1
ATOM 777 N N . PHE A 1 96 ? 5.515 2.941 -6.378 1.00 88.31 96 PHE A N 1
ATOM 778 C CA . PHE A 1 96 ? 6.732 2.535 -7.073 1.00 88.31 96 PHE A CA 1
ATOM 779 C C . PHE A 1 96 ? 7.680 1.789 -6.139 1.00 88.31 96 PHE A C 1
ATOM 781 O O . PHE A 1 96 ? 7.854 2.153 -4.972 1.00 88.31 96 PHE A O 1
ATOM 788 N N . SER A 1 97 ? 8.280 0.718 -6.653 1.00 89.06 97 SER A N 1
ATOM 789 C CA . SER A 1 97 ? 8.983 -0.288 -5.852 1.00 89.06 97 SER A CA 1
ATOM 790 C C . SER A 1 97 ? 10.303 -0.719 -6.484 1.00 89.06 97 SER A C 1
ATOM 792 O O . SER A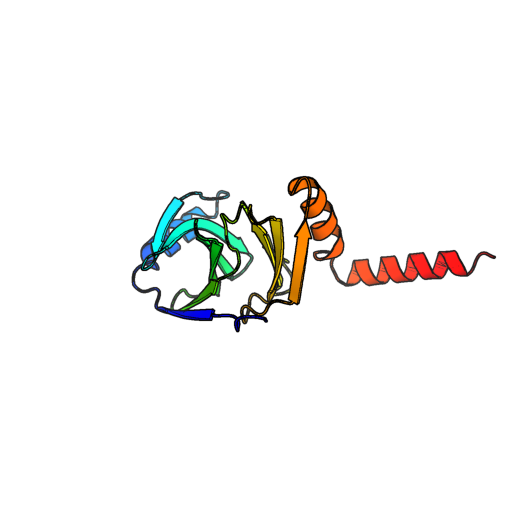 1 97 ? 10.502 -0.616 -7.696 1.00 89.06 97 SER A O 1
ATOM 794 N N . CYS A 1 98 ? 11.181 -1.284 -5.652 1.00 87.38 98 CYS A N 1
ATOM 795 C CA . CYS A 1 98 ? 12.384 -2.007 -6.073 1.00 87.38 98 CYS A CA 1
ATOM 796 C C . CYS A 1 98 ? 12.097 -3.207 -6.991 1.00 87.38 98 CYS A C 1
ATOM 798 O O . CYS A 1 98 ? 13.022 -3.750 -7.592 1.00 87.38 98 CYS A O 1
ATOM 800 N N . ASP A 1 99 ? 10.841 -3.651 -7.115 1.00 87.75 99 ASP A N 1
ATOM 801 C CA . ASP A 1 99 ? 10.454 -4.724 -8.039 1.00 87.75 99 ASP A CA 1
ATOM 802 C C . ASP A 1 99 ? 10.412 -4.294 -9.514 1.00 87.75 99 ASP A C 1
ATOM 804 O O . ASP A 1 99 ? 10.009 -5.084 -10.374 1.00 87.75 99 ASP A O 1
ATOM 808 N N . ARG A 1 100 ? 10.866 -3.068 -9.803 1.00 86.44 100 ARG A N 1
ATOM 809 C CA . ARG A 1 100 ? 10.905 -2.466 -11.135 1.00 86.44 100 ARG A CA 1
ATOM 810 C C . ARG A 1 100 ? 9.525 -2.189 -11.729 1.00 86.44 100 ARG A C 1
ATOM 812 O O . ARG A 1 100 ? 9.383 -2.062 -12.948 1.00 86.44 100 ARG A O 1
ATOM 819 N N . LYS A 1 101 ? 8.504 -2.043 -10.876 1.00 87.38 101 LYS A N 1
ATOM 820 C CA . LYS A 1 101 ? 7.159 -1.636 -11.289 1.00 87.38 101 LYS A CA 1
ATOM 821 C C . LYS A 1 101 ? 6.745 -0.298 -10.709 1.00 87.38 101 LYS A C 1
ATOM 823 O O . LYS A 1 101 ? 7.062 0.053 -9.573 1.00 87.38 101 LYS A O 1
ATOM 828 N N . ILE A 1 102 ? 5.982 0.416 -11.521 1.00 88.75 102 ILE A N 1
ATOM 829 C CA . ILE A 1 102 ? 5.151 1.538 -11.116 1.00 88.75 102 ILE A CA 1
ATOM 830 C C . ILE A 1 102 ? 3.709 1.110 -11.364 1.00 88.75 102 ILE A C 1
ATOM 832 O O . ILE A 1 102 ? 3.393 0.624 -12.452 1.00 88.75 102 ILE A O 1
ATOM 836 N N . ILE A 1 103 ? 2.844 1.245 -10.365 1.00 88.44 103 ILE A N 1
ATOM 837 C CA . ILE A 1 103 ? 1.442 0.845 -10.481 1.00 88.44 103 ILE A CA 1
ATOM 838 C C . ILE A 1 103 ? 0.564 2.046 -10.159 1.00 88.44 103 ILE A C 1
ATOM 840 O O . ILE A 1 103 ? 0.780 2.728 -9.160 1.00 88.44 103 ILE A O 1
ATOM 844 N N . CYS A 1 104 ? -0.396 2.311 -11.038 1.00 88.81 104 CYS A N 1
ATOM 845 C CA . CYS A 1 104 ? -1.413 3.337 -10.876 1.00 88.81 104 CYS A CA 1
ATOM 846 C C . CYS A 1 104 ? -2.707 2.688 -10.388 1.00 88.81 104 CYS A C 1
ATOM 848 O O . CYS A 1 104 ? -3.159 1.687 -10.955 1.00 88.81 104 CYS A O 1
ATOM 850 N N . TRP A 1 105 ? -3.301 3.276 -9.359 1.00 90.44 105 TRP A N 1
ATOM 851 C CA . TRP A 1 105 ? -4.401 2.711 -8.594 1.00 90.44 105 TRP A CA 1
ATOM 852 C C . TRP A 1 105 ? -5.551 3.696 -8.469 1.00 90.44 105 TRP A C 1
ATOM 854 O O . TRP A 1 105 ? -5.343 4.909 -8.436 1.00 90.44 105 TRP A O 1
ATOM 864 N N . ASN A 1 106 ? -6.749 3.156 -8.299 1.00 88.50 106 ASN A N 1
ATOM 865 C CA . ASN A 1 106 ? -7.877 3.865 -7.728 1.00 88.50 106 ASN A CA 1
ATOM 866 C C . ASN A 1 106 ? -7.846 3.715 -6.192 1.00 88.50 106 ASN A C 1
ATOM 868 O O . ASN A 1 106 ? -7.868 2.600 -5.675 1.00 88.50 106 ASN A O 1
ATOM 872 N N . ALA A 1 107 ? -7.792 4.827 -5.461 1.00 86.81 107 ALA A N 1
ATOM 873 C CA . ALA A 1 107 ? -7.738 4.867 -4.000 1.00 86.81 107 ALA A CA 1
ATOM 874 C C . ALA A 1 107 ? -9.045 4.436 -3.318 1.00 86.81 107 ALA A C 1
ATOM 876 O O . ALA A 1 107 ? -9.001 3.973 -2.181 1.00 86.81 107 ALA A O 1
ATOM 877 N N . ASP A 1 108 ? -10.196 4.586 -3.979 1.00 86.56 108 ASP A N 1
ATOM 878 C CA . ASP A 1 108 ? -11.501 4.258 -3.392 1.00 86.56 108 ASP A CA 1
ATOM 879 C C . ASP A 1 108 ? -11.758 2.751 -3.345 1.00 86.56 108 ASP A C 1
ATOM 881 O O . ASP A 1 108 ? -12.381 2.263 -2.406 1.00 86.56 108 ASP A O 1
ATOM 885 N N . ASN A 1 109 ? -11.291 2.006 -4.349 1.00 84.81 109 ASN A N 1
ATOM 886 C CA . ASN A 1 109 ? -11.576 0.572 -4.471 1.00 84.81 109 ASN A CA 1
ATOM 887 C C . ASN A 1 109 ? -10.327 -0.315 -4.605 1.00 84.81 109 ASN A C 1
ATOM 889 O O . ASN A 1 109 ? -10.453 -1.536 -4.621 1.00 84.81 109 ASN A O 1
ATOM 893 N N . GLY A 1 110 ? -9.128 0.267 -4.689 1.00 87.06 110 GLY A N 1
ATOM 894 C CA . GLY A 1 110 ? -7.872 -0.472 -4.830 1.00 87.06 110 GLY A CA 1
ATOM 895 C C . GLY A 1 110 ? -7.677 -1.130 -6.196 1.00 87.06 110 GLY A C 1
ATOM 896 O O . GLY A 1 110 ? -6.787 -1.968 -6.340 1.00 87.06 110 GLY A O 1
ATOM 897 N N . ASN A 1 111 ? -8.481 -0.781 -7.204 1.00 87.94 111 ASN A N 1
ATOM 898 C CA . ASN A 1 111 ? -8.317 -1.322 -8.549 1.00 87.94 111 ASN A CA 1
ATOM 899 C C . ASN A 1 111 ? -7.076 -0.740 -9.227 1.00 87.94 111 ASN A C 1
ATOM 901 O O . ASN A 1 111 ? -6.762 0.441 -9.088 1.00 87.94 111 ASN A O 1
ATOM 905 N N . ILE A 1 112 ? -6.399 -1.571 -10.015 1.00 88.56 112 ILE A N 1
ATOM 906 C CA . ILE A 1 112 ? -5.276 -1.147 -10.848 1.00 88.56 112 ILE A CA 1
ATOM 907 C C . ILE A 1 112 ? -5.816 -0.505 -12.125 1.00 88.56 112 ILE A C 1
ATOM 909 O O . ILE A 1 112 ? -6.535 -1.151 -12.884 1.00 88.56 112 ILE A O 1
ATOM 913 N N . TYR A 1 113 ? -5.399 0.728 -12.403 1.00 85.75 113 TYR A N 1
ATOM 914 C CA . TYR A 1 113 ? -5.588 1.349 -13.714 1.00 85.75 113 TYR A CA 1
ATOM 915 C C . TYR A 1 113 ? -4.512 0.917 -14.703 1.00 85.75 113 TYR A C 1
ATOM 917 O O . TYR A 1 113 ? -4.798 0.651 -15.867 1.00 85.75 113 TYR A O 1
ATOM 925 N N . MET A 1 114 ? -3.256 0.878 -14.250 1.00 83.81 114 MET A N 1
ATOM 926 C CA . MET A 1 114 ? -2.115 0.639 -15.128 1.00 83.81 114 MET A CA 1
ATOM 927 C C . MET A 1 114 ? -0.919 0.088 -14.356 1.00 83.81 114 MET A C 1
ATOM 929 O O . MET A 1 114 ? -0.665 0.488 -13.222 1.00 83.81 114 MET A O 1
ATOM 933 N N . ILE A 1 115 ? -0.150 -0.789 -15.003 1.00 86.44 115 ILE A N 1
ATOM 934 C CA . ILE A 1 115 ? 1.150 -1.270 -14.523 1.00 86.44 115 ILE A CA 1
ATOM 935 C C . ILE A 1 115 ? 2.199 -0.902 -15.564 1.00 86.44 115 ILE A C 1
ATOM 937 O O . ILE A 1 115 ? 2.060 -1.247 -16.736 1.00 86.44 115 ILE A O 1
ATOM 941 N N . LEU A 1 116 ? 3.266 -0.250 -15.122 1.00 83.19 116 LEU A N 1
ATOM 942 C CA . LEU A 1 116 ? 4.407 0.122 -15.945 1.00 83.19 116 LEU A CA 1
ATOM 943 C C . LEU A 1 116 ? 5.660 -0.560 -15.404 1.00 83.19 116 LEU A C 1
ATOM 945 O O . LEU A 1 116 ? 5.941 -0.506 -14.206 1.00 83.19 116 LEU A O 1
ATOM 949 N N . ASN A 1 117 ? 6.429 -1.186 -16.290 1.00 83.25 117 ASN A N 1
ATOM 950 C CA . ASN A 1 117 ? 7.751 -1.702 -15.949 1.00 83.25 117 ASN A CA 1
ATOM 951 C C . ASN A 1 117 ? 8.787 -0.612 -16.228 1.00 83.25 117 ASN A C 1
ATOM 953 O O . ASN A 1 117 ? 8.719 0.047 -17.265 1.00 83.25 117 ASN A O 1
ATOM 957 N N . HIS A 1 118 ? 9.760 -0.439 -15.340 1.00 68.56 118 HIS A N 1
ATOM 958 C CA . HIS A 1 118 ? 10.876 0.476 -15.565 1.00 68.56 118 HIS A CA 1
ATOM 959 C C . HIS A 1 118 ? 12.201 -0.271 -15.416 1.00 68.56 118 HIS A C 1
ATOM 961 O O . HIS A 1 118 ? 12.388 -1.073 -14.508 1.00 68.56 118 HIS A O 1
ATOM 967 N N . ILE A 1 119 ? 13.119 -0.038 -16.351 1.00 59.94 119 ILE A N 1
ATOM 968 C CA . ILE A 1 119 ? 14.390 -0.774 -16.434 1.00 59.94 119 ILE A CA 1
ATOM 969 C C . ILE A 1 119 ? 15.544 0.059 -15.846 1.00 59.94 119 ILE A C 1
ATOM 971 O O . ILE A 1 119 ? 16.537 -0.508 -15.403 1.00 59.94 119 ILE A O 1
ATOM 975 N N . HIS A 1 120 ? 15.379 1.385 -15.747 1.00 59.56 120 HIS A N 1
ATOM 976 C CA . HIS A 1 120 ? 16.375 2.324 -15.229 1.00 59.56 120 HIS A CA 1
ATOM 977 C C . HIS A 1 120 ? 15.757 3.446 -14.380 1.00 59.56 120 HIS A C 1
ATOM 979 O O . HIS A 1 120 ? 14.539 3.613 -14.348 1.00 59.56 120 HIS A O 1
ATOM 985 N N . ASP A 1 121 ? 16.652 4.146 -13.676 1.00 60.75 121 ASP A N 1
ATOM 986 C CA . ASP A 1 121 ? 16.483 5.177 -12.646 1.00 60.75 121 ASP A CA 1
ATOM 987 C C . ASP A 1 121 ? 15.039 5.649 -12.371 1.00 60.75 121 ASP A C 1
ATOM 989 O O . ASP A 1 121 ? 14.459 6.487 -13.073 1.00 60.75 121 ASP A O 1
ATOM 993 N N . LEU A 1 122 ? 14.473 5.090 -11.295 1.00 61.59 122 LEU A N 1
ATOM 994 C CA . LEU A 1 122 ? 13.119 5.329 -10.784 1.00 61.59 122 LEU A CA 1
ATOM 995 C C . LEU A 1 122 ? 12.769 6.815 -10.700 1.00 61.59 122 LEU A C 1
ATOM 997 O O . LEU A 1 122 ? 11.639 7.197 -10.998 1.00 61.59 122 LEU A O 1
ATOM 1001 N N . LEU A 1 123 ? 13.734 7.648 -10.305 1.00 58.19 123 LEU A N 1
ATOM 1002 C CA . LEU A 1 123 ? 13.519 9.051 -9.963 1.00 58.19 123 LEU A CA 1
ATOM 1003 C C . LEU A 1 123 ? 13.151 9.913 -11.182 1.00 58.19 123 LEU A C 1
ATOM 1005 O O . LEU A 1 123 ? 12.290 10.793 -11.099 1.00 58.19 123 LEU A O 1
ATOM 1009 N N . SER A 1 124 ? 13.792 9.649 -12.320 1.00 58.06 124 SER A N 1
ATOM 1010 C CA . SER A 1 124 ? 13.616 10.415 -13.560 1.00 58.06 124 SER A CA 1
ATOM 1011 C C . SER A 1 124 ? 12.319 10.035 -14.271 1.00 58.06 124 SER A C 1
ATOM 1013 O O . SER A 1 124 ? 11.571 10.909 -14.714 1.00 58.06 124 SER A O 1
ATOM 1015 N N . MET A 1 125 ? 11.995 8.738 -14.286 1.00 64.56 125 MET A N 1
ATOM 1016 C CA . MET A 1 125 ? 10.711 8.249 -14.790 1.00 64.56 125 MET A CA 1
ATOM 1017 C C . MET A 1 125 ? 9.547 8.710 -13.917 1.00 64.56 125 MET A C 1
ATOM 1019 O O . MET A 1 125 ? 8.509 9.082 -14.458 1.00 64.56 125 MET A O 1
ATOM 1023 N N . LEU A 1 126 ? 9.712 8.762 -12.589 1.00 63.75 126 LEU A N 1
ATOM 1024 C CA . LEU A 1 126 ? 8.660 9.277 -11.715 1.00 63.75 126 LEU A CA 1
ATOM 1025 C C . LEU A 1 126 ? 8.330 10.734 -12.009 1.00 63.75 126 LEU A C 1
ATOM 1027 O O . LEU A 1 126 ? 7.158 11.078 -12.095 1.00 63.75 126 LEU A O 1
ATOM 1031 N N . LYS A 1 127 ? 9.345 11.585 -12.198 1.00 61.25 127 LYS A N 1
ATOM 1032 C CA . LYS A 1 127 ? 9.136 12.996 -12.555 1.00 61.25 127 LYS A CA 1
ATOM 1033 C C . LYS A 1 127 ? 8.338 13.133 -13.853 1.00 61.25 127 LYS A C 1
ATOM 1035 O O . LYS A 1 127 ? 7.407 13.934 -13.907 1.00 61.25 127 LYS A O 1
ATOM 1040 N N . LEU A 1 128 ? 8.665 12.326 -14.865 1.00 60.00 128 LEU A N 1
ATOM 1041 C CA . LEU A 1 128 ? 7.978 12.340 -16.158 1.00 60.00 128 LEU A CA 1
ATOM 1042 C C . LEU A 1 128 ? 6.536 11.820 -16.050 1.00 60.00 128 LEU A C 1
ATOM 1044 O O . LEU A 1 128 ? 5.607 12.443 -16.561 1.00 60.00 128 LEU A O 1
ATOM 1048 N N . LEU A 1 129 ? 6.345 10.714 -15.329 1.00 63.31 129 LEU A N 1
ATOM 1049 C CA . LEU A 1 129 ? 5.044 10.083 -15.146 1.00 63.31 129 LEU A CA 1
ATOM 1050 C C . LEU A 1 129 ? 4.112 10.951 -14.295 1.00 63.31 129 LEU A C 1
ATOM 1052 O O . LEU A 1 129 ? 2.938 11.107 -14.619 1.00 63.31 129 LEU A O 1
ATOM 1056 N N . MET A 1 130 ? 4.638 11.586 -13.248 1.00 65.12 130 MET A N 1
ATOM 1057 C CA . MET A 1 130 ? 3.904 12.564 -12.448 1.00 65.12 130 MET A CA 1
ATOM 1058 C C . MET A 1 130 ? 3.485 13.775 -13.284 1.00 65.12 130 MET A C 1
ATOM 1060 O O . MET A 1 130 ? 2.359 14.244 -13.147 1.00 65.12 130 MET A O 1
ATOM 1064 N N . ALA A 1 131 ? 4.345 14.239 -14.194 1.00 58.84 131 ALA A N 1
ATOM 1065 C CA . ALA A 1 131 ? 4.028 15.329 -15.113 1.00 58.84 131 ALA A CA 1
ATOM 1066 C C . ALA A 1 131 ? 3.023 14.946 -16.217 1.00 58.84 131 ALA A C 1
ATOM 1068 O O . ALA A 1 131 ? 2.564 15.830 -16.931 1.00 58.84 131 ALA A O 1
ATOM 1069 N N . GLN A 1 132 ? 2.682 13.667 -16.396 1.00 60.62 132 GLN A N 1
ATOM 1070 C CA . GLN A 1 132 ? 1.689 13.215 -17.382 1.00 60.62 132 GLN A CA 1
ATOM 1071 C C . GLN A 1 132 ? 0.387 12.717 -16.745 1.00 60.62 132 GLN A C 1
ATOM 1073 O O . GLN A 1 132 ? -0.680 13.001 -17.280 1.00 60.62 132 GLN A O 1
ATOM 1078 N N . ILE A 1 133 ? 0.464 12.006 -15.616 1.00 60.03 133 ILE A N 1
ATOM 10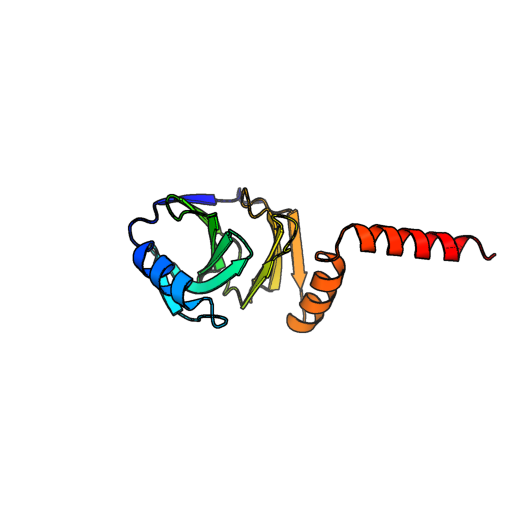79 C CA . ILE A 1 133 ? -0.683 11.364 -14.951 1.00 60.03 133 ILE A CA 1
ATOM 1080 C C . ILE A 1 133 ? -1.341 12.284 -13.913 1.00 60.03 133 ILE A C 1
ATOM 1082 O O . ILE A 1 133 ? -2.547 12.201 -13.713 1.00 60.03 133 ILE A O 1
ATOM 1086 N N . LEU A 1 134 ? -0.579 13.172 -13.262 1.00 61.25 134 LEU A N 1
ATOM 1087 C CA . LEU A 1 134 ? -1.092 14.063 -12.207 1.00 61.25 134 LEU A CA 1
ATOM 1088 C C . LEU A 1 134 ? -1.364 15.490 -12.708 1.00 61.25 134 LEU A C 1
ATOM 1090 O O . LEU A 1 134 ? -1.579 16.398 -11.904 1.00 61.25 134 LEU A O 1
ATOM 1094 N N . LEU A 1 135 ? -1.337 15.715 -14.027 1.00 57.56 135 LEU A N 1
ATOM 1095 C CA . LEU A 1 135 ? -1.770 16.995 -14.574 1.00 57.56 135 LEU A CA 1
ATOM 1096 C C . LEU A 1 135 ? -3.288 17.133 -14.404 1.00 57.56 135 LEU A C 1
ATOM 1098 O O . LEU A 1 135 ? -4.024 16.212 -14.752 1.00 57.56 135 LEU A O 1
ATOM 1102 N N . PRO A 1 136 ? -3.780 18.295 -13.941 1.00 53.19 136 PRO A N 1
ATOM 1103 C CA . PRO A 1 136 ? -5.194 18.626 -14.034 1.00 53.19 136 PRO A CA 1
ATOM 1104 C C . PRO A 1 136 ? -5.699 18.392 -15.465 1.00 53.19 136 PRO A C 1
ATOM 1106 O O . PRO A 1 136 ? -5.039 18.824 -16.412 1.00 53.19 136 PRO A O 1
ATOM 1109 N N . GLN A 1 137 ? -6.882 17.791 -15.638 1.00 57.97 137 GLN A N 1
ATOM 1110 C CA . GLN A 1 137 ? -7.500 17.590 -16.963 1.00 57.97 137 GLN A CA 1
ATOM 1111 C C . GLN A 1 137 ? -7.566 18.884 -17.805 1.00 57.97 137 GLN A C 1
ATOM 1113 O O . GLN A 1 137 ? -7.520 18.839 -19.034 1.00 57.97 137 GLN A O 1
ATOM 1118 N N . SER A 1 138 ? -7.605 20.058 -17.159 1.00 46.06 138 SER A N 1
ATOM 1119 C CA . SER A 1 138 ? -7.530 21.363 -17.827 1.00 46.06 138 SER A CA 1
ATOM 1120 C C . SER A 1 138 ? -6.225 21.592 -18.601 1.00 46.06 138 SER A C 1
ATOM 1122 O O . SER A 1 138 ? -6.244 22.294 -19.605 1.00 46.06 138 SER A O 1
ATOM 1124 N N . LEU A 1 139 ? -5.106 20.985 -18.193 1.00 47.03 139 LEU A N 1
ATOM 1125 C CA . LEU A 1 139 ? -3.816 21.063 -18.891 1.00 47.03 139 LEU A CA 1
ATOM 1126 C C . LEU A 1 139 ? -3.631 19.956 -19.943 1.00 47.03 139 LEU A C 1
ATOM 1128 O O . LEU A 1 139 ? -2.872 20.156 -20.891 1.00 47.03 139 LEU A O 1
ATOM 1132 N N . GLN A 1 140 ? -4.346 18.830 -19.830 1.00 55.97 140 GLN A N 1
ATOM 1133 C CA . GLN A 1 140 ? -4.419 17.824 -20.902 1.00 55.97 140 GLN A CA 1
ATOM 1134 C C . GLN A 1 140 ? -5.118 18.393 -22.145 1.00 55.97 140 GLN A C 1
ATOM 1136 O O . GLN A 1 140 ? -4.546 18.336 -23.231 1.00 55.97 140 GLN A O 1
ATOM 1141 N N . LYS A 1 141 ? -6.260 19.076 -21.969 1.00 53.16 141 LYS A N 1
ATOM 1142 C CA . LYS A 1 141 ? -6.977 19.752 -23.070 1.00 53.16 141 LYS A CA 1
ATOM 1143 C C . LYS A 1 141 ? -6.154 20.854 -23.748 1.00 53.16 141 LYS A C 1
ATOM 1145 O O . LYS A 1 141 ? -6.244 21.045 -24.956 1.00 53.16 141 LYS A O 1
ATOM 1150 N N . VAL A 1 142 ? -5.321 21.575 -22.991 1.00 48.03 142 VAL A N 1
ATOM 1151 C CA . VAL A 1 142 ? -4.415 22.596 -23.553 1.00 48.03 142 VAL A CA 1
ATOM 1152 C C . VAL A 1 142 ? -3.290 21.952 -24.370 1.00 48.03 142 VAL A C 1
ATOM 1154 O O . VAL A 1 142 ? -2.932 22.479 -25.418 1.00 48.03 142 VAL A O 1
ATOM 1157 N N . LYS A 1 143 ? -2.761 20.792 -23.954 1.00 46.88 143 LYS A N 1
ATOM 1158 C CA . LYS A 1 143 ? -1.792 20.027 -24.760 1.00 46.88 143 LYS A CA 1
ATOM 1159 C C . LYS A 1 143 ? -2.392 19.537 -26.078 1.00 46.88 143 LYS A C 1
ATOM 1161 O O . LYS A 1 143 ? -1.731 19.650 -27.105 1.00 46.88 143 LYS A O 1
ATOM 1166 N N . GLU A 1 144 ? -3.624 19.039 -26.049 1.00 50.78 144 GLU A N 1
ATOM 1167 C CA . GLU A 1 144 ? -4.349 18.595 -27.247 1.00 50.78 144 GLU A CA 1
ATOM 1168 C C . GLU A 1 144 ? -4.620 19.777 -28.194 1.00 50.78 144 GLU A C 1
ATOM 1170 O O . GLU A 1 144 ? -4.256 19.715 -29.366 1.00 50.78 144 GLU A O 1
ATOM 1175 N N . SER A 1 145 ? -5.081 20.918 -27.666 1.00 49.25 145 SER A N 1
ATOM 1176 C CA . SER A 1 145 ? -5.308 22.144 -28.449 1.00 49.25 145 SER A CA 1
ATOM 1177 C C . SER A 1 145 ? -4.025 22.755 -29.047 1.00 49.25 145 SER A C 1
ATOM 1179 O O . SER A 1 145 ? -4.053 23.319 -30.141 1.00 49.25 145 SER A O 1
ATOM 1181 N N . ILE A 1 146 ? -2.879 22.644 -28.364 1.00 46.69 146 ILE A N 1
ATOM 1182 C CA . ILE A 1 146 ? -1.581 23.105 -28.891 1.00 46.69 146 ILE A CA 1
ATOM 1183 C C . ILE A 1 146 ? -1.040 22.143 -29.966 1.00 46.69 146 ILE A C 1
ATOM 1185 O O . ILE A 1 146 ? -0.382 22.598 -30.903 1.00 46.69 146 ILE A O 1
ATOM 1189 N N . CYS A 1 147 ? -1.317 20.838 -29.870 1.00 44.16 147 CYS A N 1
ATOM 1190 C CA . CYS A 1 147 ? -0.957 19.867 -30.910 1.00 44.16 147 CYS A CA 1
ATOM 1191 C C . CYS A 1 147 ? -1.798 20.036 -32.186 1.00 44.16 147 CYS A C 1
ATOM 1193 O O . CYS A 1 147 ? -1.237 19.990 -33.280 1.00 44.16 147 CYS A O 1
ATOM 1195 N N . GLU A 1 148 ? -3.102 20.301 -32.063 1.00 45.34 148 GLU A N 1
ATOM 1196 C CA . GLU A 1 148 ? -3.979 20.572 -33.215 1.00 45.34 148 GLU A CA 1
ATOM 11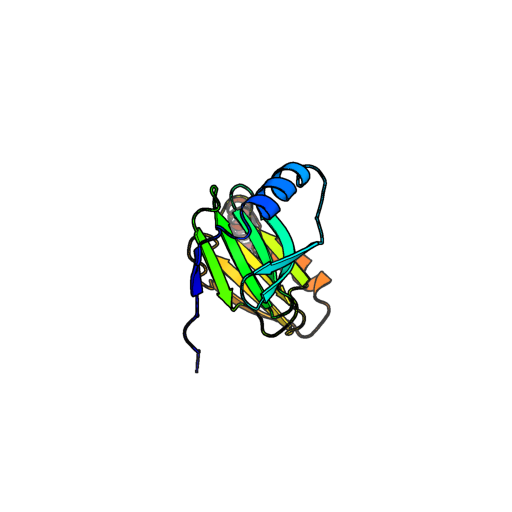97 C C . GLU A 1 148 ? -3.597 21.870 -33.944 1.00 45.34 148 GLU A C 1
ATOM 1199 O O . GLU A 1 148 ? -3.601 21.923 -35.171 1.00 45.34 148 GLU A O 1
ATOM 1204 N N . LYS A 1 149 ? -3.157 22.908 -33.220 1.00 45.69 149 LYS A N 1
ATOM 1205 C CA . LYS A 1 149 ? -2.693 24.157 -33.852 1.00 45.69 149 LYS A CA 1
ATOM 1206 C C . LYS A 1 149 ? -1.384 24.020 -34.633 1.00 45.69 149 LYS A C 1
ATOM 1208 O O . LYS A 1 149 ? -1.138 24.830 -35.512 1.00 45.69 149 LYS A O 1
ATOM 1213 N N . LYS A 1 150 ? -0.558 23.003 -34.365 1.00 44.91 150 LYS A N 1
ATOM 1214 C CA . LYS A 1 150 ? 0.677 22.749 -35.134 1.00 44.91 150 LYS A CA 1
ATOM 1215 C C . LYS A 1 150 ? 0.463 21.918 -36.401 1.00 44.91 150 LYS A C 1
ATOM 1217 O O . LYS A 1 150 ? 1.401 21.763 -37.172 1.00 44.91 150 LYS A O 1
ATOM 1222 N N . THR A 1 151 ? -0.735 21.376 -36.613 1.00 46.41 151 THR A N 1
ATOM 1223 C CA . THR A 1 151 ? -1.088 20.600 -37.817 1.00 46.41 151 THR A CA 1
ATOM 1224 C C . THR A 1 151 ? -1.868 21.415 -38.855 1.00 46.41 151 THR A C 1
ATOM 1226 O O . THR A 1 151 ? -2.172 20.890 -39.919 1.00 46.41 151 THR A O 1
ATOM 1229 N N . LEU A 1 152 ? -2.153 22.691 -38.570 1.00 48.06 152 LEU A N 1
ATOM 1230 C CA . LEU A 1 152 ? -2.899 23.611 -39.439 1.00 48.06 152 LEU A CA 1
ATOM 1231 C C . LEU A 1 152 ? -2.042 24.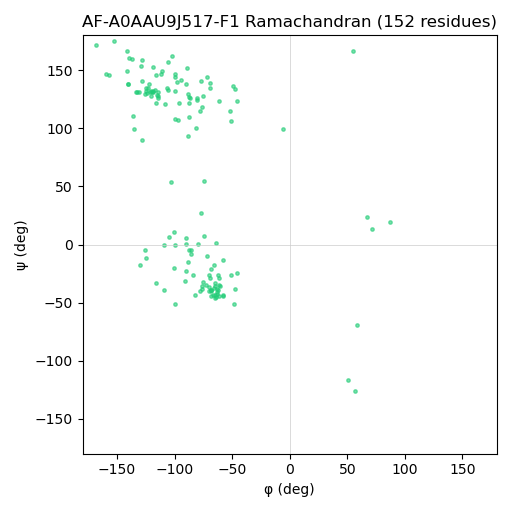727 -40.069 1.00 48.06 152 LEU A C 1
ATOM 1233 O O . LEU A 1 152 ? -2.575 25.505 -40.851 1.00 48.06 152 LEU A O 1
ATOM 1237 N N . ASP A 1 153 ? -0.736 24.774 -39.784 1.00 47.28 153 ASP A N 1
ATOM 1238 C CA . ASP A 1 153 ? 0.222 25.706 -40.404 1.00 47.28 153 ASP A CA 1
ATOM 1239 C C . ASP A 1 153 ? 1.086 25.000 -41.479 1.00 47.28 153 ASP A C 1
ATOM 1241 O O . ASP A 1 153 ? 2.320 25.031 -41.432 1.00 47.28 153 ASP A O 1
ATOM 1245 N N . HIS A 1 154 ? 0.435 24.341 -42.446 1.00 42.31 154 HIS A N 1
ATOM 1246 C CA . HIS A 1 154 ? 1.041 23.913 -43.716 1.00 42.31 154 HIS A CA 1
ATOM 1247 C C . HIS A 1 154 ? 0.169 24.320 -44.900 1.00 42.31 154 HIS A C 1
ATOM 1249 O O . HIS A 1 154 ? -1.050 24.046 -44.853 1.00 42.31 154 HIS A O 1
#

Nearest PDB structures (foldseek):
  7znk-assembly1_K  TM=7.878E-01  e=4.105E-03  Homo sapiens
  2ce9-assembly2_C  TM=8.228E-01  e=1.137E-02  Homo sapiens
  5mwj-assembly1_A  TM=8.820E-01  e=2.830E-02  Homo sapiens
  2ce9-assembly2_D  TM=8.050E-01  e=1.747E-02  Homo sapiens
  1gxr-assembly1_A  TM=8.008E-01  e=2.284E-02  Homo sapiens

Foldseek 3Di:
DDDPWDKDKDFCVPCQVVVVVVVVVVVDDWDFDWDDDPPWTWGTWDDADQWIWTATQQQKIWIAGNHRRIIIITNGARGGWPDKDDQNPAQWIWIDGPRQWIWIARRVPGDTPDIDGHDDDPVVVCVVCCVPVNDDVVVVVVVVVVVVVVVPPD

Secondary structure (DSSP, 8-state):
------EEEEE-TTTHHHHHHHHHHTTSS--EEEEEETTEEEEEEEEETTEEEEEETTSEEEEEESSTTEEEEEE--SS-EEEEEE-SSSSEEEEEETTSEEEEEETTT--EEEEEE--S-HHHHHHHHHHHHSS-HHHHHHHHHHHHHTSS--